Protein AF-A0A7K2N1F5-F1 (afdb_monomer)

pLDDT: mean 70.51, std 15.82, range [39.09, 96.94]

Sequence (114 aa):
MRAIRGLWRWRGNPLCRTSDLAEAWVALTALVLMLSVAPLIGALAGGAAQNALQRSVREQHESRHRVTATVVRPLERSPLSVDPEGASGEDLRSRVLAGWTGPDGSRHEAPVLV

Secondary structure (DSSP, 8-state):
--HHHHHHHTTS-SS--HHHHHHHHHHHHHHHHHHHHHHHHHHHHHHHHHHHHHHHHHHHHHH------EEEEEPP-------SSS-TTSTTPPEEEEEEE-TTS-EEEEEEE-

Radius of gyration: 31.77 Å; Cα contacts (8 Å, |Δi|>4): 69; chains: 1; bounding box: 57×32×81 Å

Nearest PDB structures (foldseek):
  1vhz-assembly1_B  TM=6.849E-01  e=1.026E+00  Escherichia coli
  5oki-assembly2_B  TM=3.997E-01  e=3.707E+00  Saccharomyces cerevisiae S288C
  1egg-assembly1_A  TM=2.899E-01  e=6.429E+00  Homo sapiens
  1egi-assembly1_A  TM=2.088E-01  e=7.724E+00  Homo sapiens

Solvent-accessible surface area (backbone atoms only — not comparable to full-atom values): 7121 Å² total; per-residue (Å²): 137,64,71,66,58,58,62,52,55,74,77,69,59,100,72,82,55,68,66,62,56,51,52,49,51,51,54,50,50,51,52,52,49,54,66,50,50,56,56,48,52,49,50,54,53,51,51,51,51,50,53,50,52,51,48,53,50,50,55,45,54,75,69,52,75,90,64,77,63,44,81,72,44,82,48,79,82,79,80,87,81,87,70,92,80,77,75,97,80,74,91,79,58,53,47,28,32,29,33,32,61,46,99,86,70,48,81,45,75,48,81,41,82,92

Structure (mmCIF, N/CA/C/O backbone):
data_AF-A0A7K2N1F5-F1
#
_entry.id   AF-A0A7K2N1F5-F1
#
loop_
_atom_site.group_PDB
_atom_site.id
_atom_site.type_symbol
_atom_site.label_atom_id
_atom_site.label_alt_id
_atom_site.label_comp_id
_atom_site.label_asym_id
_atom_site.label_entity_id
_atom_site.label_seq_id
_atom_site.pdbx_PDB_ins_code
_atom_site.Cartn_x
_atom_site.Cartn_y
_atom_site.Cartn_z
_atom_site.occupancy
_atom_site.B_iso_or_equiv
_atom_site.auth_seq_id
_atom_site.auth_comp_id
_atom_site.auth_asym_id
_atom_site.auth_atom_id
_atom_site.pdbx_PDB_model_num
ATOM 1 N N . MET A 1 1 ? 18.808 15.575 -12.644 1.00 45.44 1 MET A N 1
ATOM 2 C CA . MET A 1 1 ? 18.253 15.812 -14.001 1.00 45.44 1 MET A CA 1
ATOM 3 C C . MET A 1 1 ? 19.127 15.169 -15.093 1.00 45.44 1 MET A C 1
ATOM 5 O O . MET A 1 1 ? 19.684 15.860 -15.935 1.00 45.44 1 MET A O 1
ATOM 9 N N . ARG A 1 2 ? 19.297 13.836 -15.078 1.00 57.69 2 ARG A N 1
ATOM 10 C CA . ARG A 1 2 ? 20.122 13.098 -16.066 1.00 57.69 2 ARG A CA 1
ATOM 11 C C . ARG A 1 2 ? 19.294 12.311 -17.092 1.00 57.69 2 ARG A C 1
ATOM 13 O O . ARG A 1 2 ? 19.796 12.060 -18.180 1.00 57.69 2 ARG A O 1
ATOM 20 N N . ALA A 1 3 ? 18.025 12.017 -16.794 1.00 58.12 3 ALA A N 1
ATOM 21 C CA . ALA A 1 3 ? 17.117 11.310 -17.704 1.00 58.12 3 ALA A CA 1
ATOM 22 C C . ALA A 1 3 ? 16.921 12.048 -19.045 1.00 58.12 3 ALA A C 1
ATOM 24 O O . ALA A 1 3 ? 16.922 11.432 -20.106 1.00 58.12 3 ALA A O 1
ATOM 25 N N . ILE A 1 4 ? 16.871 13.384 -19.012 1.00 60.97 4 ILE A N 1
ATOM 26 C CA . ILE A 1 4 ? 16.661 14.230 -20.201 1.00 60.97 4 ILE A CA 1
ATOM 27 C C . ILE A 1 4 ? 17.845 14.135 -21.184 1.00 60.97 4 ILE A C 1
ATOM 29 O O . ILE A 1 4 ? 17.651 14.174 -22.396 1.00 60.97 4 ILE A O 1
ATOM 33 N N . ARG A 1 5 ? 19.077 13.936 -20.687 1.00 62.97 5 ARG A N 1
ATOM 34 C CA . ARG A 1 5 ? 20.270 13.772 -21.540 1.00 62.97 5 ARG A CA 1
ATOM 35 C C . ARG A 1 5 ? 20.269 12.453 -22.318 1.00 62.97 5 ARG A C 1
ATOM 37 O O . ARG A 1 5 ? 20.757 12.430 -23.444 1.00 62.97 5 ARG A O 1
ATOM 44 N N . GLY A 1 6 ? 19.711 11.381 -21.748 1.00 64.31 6 GLY A N 1
ATOM 45 C CA . GLY A 1 6 ? 19.557 10.096 -22.441 1.00 64.31 6 GLY A CA 1
ATOM 46 C C . GLY A 1 6 ? 18.583 10.192 -23.617 1.00 64.31 6 GLY A C 1
ATOM 47 O O . GLY A 1 6 ? 18.884 9.722 -24.710 1.00 64.31 6 GLY A O 1
ATOM 48 N N . LEU A 1 7 ? 17.476 10.914 -23.422 1.00 63.00 7 LEU A N 1
ATOM 49 C CA . LEU A 1 7 ? 16.469 11.156 -24.459 1.00 63.00 7 LEU A CA 1
ATOM 50 C C . LEU A 1 7 ? 16.988 12.048 -25.605 1.00 63.00 7 LEU A C 1
ATOM 52 O O . LEU A 1 7 ? 16.569 11.901 -26.747 1.00 63.00 7 LEU A O 1
ATOM 56 N N . TRP A 1 8 ? 17.924 12.960 -25.324 1.00 59.50 8 TRP A N 1
ATOM 57 C CA . TRP A 1 8 ? 18.527 13.834 -26.341 1.00 59.50 8 TRP A CA 1
ATOM 58 C C . TRP A 1 8 ? 19.604 13.127 -27.181 1.00 59.50 8 TRP A C 1
ATOM 60 O O . TRP A 1 8 ? 19.718 13.392 -28.377 1.00 59.50 8 TRP A O 1
ATOM 70 N N . ARG A 1 9 ? 20.338 12.162 -26.599 1.00 62.19 9 ARG A N 1
ATOM 71 C CA . ARG A 1 9 ? 21.228 11.261 -27.363 1.00 62.19 9 ARG A CA 1
ATOM 72 C C . ARG A 1 9 ? 20.455 10.404 -28.372 1.00 62.19 9 ARG A C 1
ATOM 74 O O . ARG A 1 9 ? 20.992 10.112 -29.433 1.00 62.19 9 ARG A O 1
ATOM 81 N N . TRP A 1 10 ? 19.193 10.078 -28.080 1.00 56.88 10 TRP A N 1
ATOM 82 C CA . TRP A 1 10 ? 18.294 9.310 -28.953 1.00 56.88 10 TRP A CA 1
ATOM 83 C C . TRP A 1 10 ? 18.021 9.986 -30.312 1.00 56.88 10 TRP A C 1
ATOM 85 O O . TRP A 1 10 ? 17.765 9.301 -31.294 1.00 56.88 10 TRP A O 1
ATOM 95 N N . ARG A 1 11 ? 18.106 11.325 -30.395 1.00 60.91 11 ARG A N 1
ATOM 96 C CA . A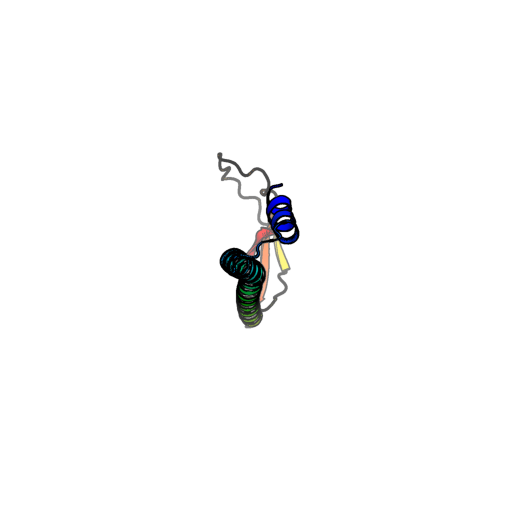RG A 1 11 ? 17.808 12.105 -31.616 1.00 60.91 11 ARG A CA 1
ATOM 97 C C . ARG A 1 11 ? 19.035 12.624 -32.374 1.00 60.91 11 ARG A C 1
ATOM 99 O O . ARG A 1 11 ? 18.867 13.177 -33.455 1.00 60.91 11 ARG A O 1
ATOM 106 N N . GLY A 1 12 ? 20.240 12.504 -31.813 1.00 60.44 12 GLY A N 1
ATOM 107 C CA . GLY A 1 12 ? 21.414 13.255 -32.276 1.00 60.44 12 GLY A CA 1
ATOM 108 C C . GLY A 1 12 ? 22.520 12.456 -32.966 1.00 60.44 12 GLY A C 1
ATOM 109 O O . GLY A 1 12 ? 23.562 13.043 -33.237 1.00 60.44 12 GLY A O 1
ATOM 110 N N . ASN A 1 13 ? 22.355 11.151 -33.213 1.00 53.78 13 ASN A N 1
ATOM 111 C CA . ASN A 1 13 ? 23.439 10.330 -33.761 1.00 53.78 13 ASN A CA 1
ATOM 112 C C . ASN A 1 13 ? 23.119 9.800 -35.179 1.00 53.78 13 ASN A C 1
ATOM 114 O O . ASN A 1 13 ? 22.303 8.889 -35.303 1.00 53.78 13 ASN A O 1
ATOM 118 N N . PRO A 1 14 ? 23.764 10.315 -36.246 1.00 54.06 14 PRO A N 1
ATOM 119 C CA . PRO A 1 14 ? 23.515 9.925 -37.642 1.00 54.06 14 PRO A CA 1
ATOM 120 C C . PRO A 1 14 ? 24.130 8.568 -38.057 1.00 54.06 14 PRO A C 1
ATOM 122 O O . PRO A 1 14 ? 24.125 8.220 -39.233 1.00 54.06 14 PRO A O 1
ATOM 125 N N . LEU A 1 15 ? 24.640 7.780 -37.104 1.00 55.56 15 LEU A N 1
ATOM 126 C CA . LEU A 1 15 ? 25.158 6.422 -37.297 1.00 55.56 15 LEU A CA 1
ATOM 127 C C . LEU A 1 15 ? 24.477 5.493 -36.280 1.00 55.56 15 LEU A C 1
ATOM 129 O O . LEU A 1 15 ? 25.042 5.184 -35.231 1.00 55.56 15 LEU A O 1
ATOM 133 N N . CYS A 1 16 ? 23.227 5.099 -36.539 1.00 55.97 16 CYS A N 1
ATOM 134 C CA . CYS A 1 16 ? 22.469 4.201 -35.664 1.00 55.97 16 CYS A CA 1
ATOM 135 C C . CYS A 1 16 ? 23.166 2.837 -35.528 1.00 55.97 16 CYS A C 1
ATOM 137 O O . CYS A 1 16 ? 22.997 1.942 -36.355 1.00 55.97 16 CYS A O 1
ATOM 139 N N . ARG A 1 17 ? 23.921 2.659 -34.442 1.00 67.19 17 ARG A N 1
ATOM 140 C CA . ARG A 1 17 ? 24.421 1.359 -34.001 1.00 67.19 17 ARG A CA 1
ATOM 141 C C . ARG A 1 17 ? 23.245 0.633 -33.344 1.00 67.19 17 ARG A C 1
ATOM 143 O O . ARG A 1 17 ? 22.700 1.111 -32.355 1.00 67.19 17 ARG A O 1
ATOM 150 N N . THR A 1 18 ? 22.835 -0.509 -33.892 1.00 67.12 18 THR A N 1
ATOM 151 C CA . THR A 1 18 ? 21.702 -1.339 -33.418 1.00 67.12 18 THR A C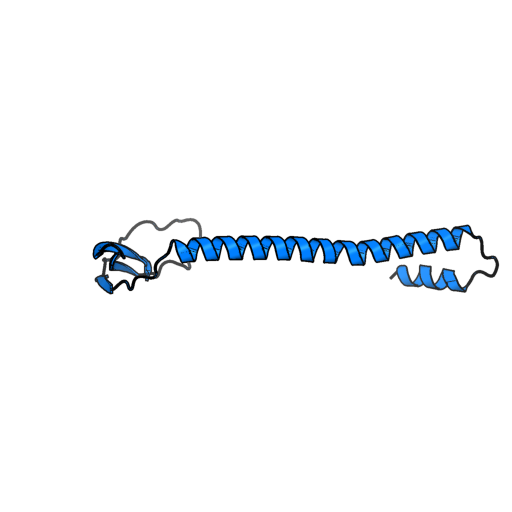A 1
ATOM 152 C C . THR A 1 18 ? 21.717 -1.618 -31.908 1.00 67.12 18 THR A C 1
ATOM 154 O O . THR A 1 18 ? 20.663 -1.772 -31.294 1.00 67.12 18 THR A O 1
ATOM 157 N N . SER A 1 19 ? 22.907 -1.615 -31.305 1.00 71.62 19 SER A N 1
ATOM 158 C CA . SER A 1 19 ? 23.124 -1.738 -29.861 1.00 71.62 19 SER A CA 1
ATOM 159 C C . SER A 1 19 ? 22.424 -0.655 -29.031 1.00 71.62 19 SER A C 1
ATOM 161 O O . SER A 1 19 ? 21.833 -0.981 -28.007 1.00 71.62 19 SER A O 1
ATOM 163 N N . ASP A 1 20 ? 22.447 0.612 -29.459 1.00 74.38 20 ASP A N 1
ATOM 164 C CA . ASP A 1 20 ? 21.844 1.712 -28.688 1.00 74.38 20 ASP A CA 1
ATOM 165 C C . ASP A 1 20 ? 20.306 1.603 -28.668 1.00 74.38 20 ASP A C 1
ATOM 167 O O . ASP A 1 20 ? 19.650 1.976 -27.695 1.00 74.38 20 ASP A O 1
ATOM 171 N N . LEU A 1 21 ? 19.715 1.050 -29.735 1.00 76.00 21 LEU A N 1
ATOM 172 C CA . LEU A 1 21 ? 18.277 0.795 -29.824 1.00 76.00 21 LEU A CA 1
ATOM 173 C C . LEU A 1 21 ? 17.862 -0.362 -28.907 1.00 76.00 21 LEU A C 1
ATOM 175 O O . LEU A 1 21 ? 16.842 -0.261 -28.229 1.00 76.00 21 LEU A O 1
ATOM 179 N N . ALA A 1 22 ? 18.666 -1.428 -28.842 1.00 80.25 22 ALA A N 1
ATOM 180 C CA . ALA A 1 22 ? 18.438 -2.534 -27.915 1.00 80.25 22 ALA A CA 1
ATOM 181 C C . ALA A 1 22 ? 18.512 -2.068 -26.451 1.00 80.25 22 ALA A C 1
ATOM 183 O O . ALA A 1 22 ? 17.614 -2.371 -25.669 1.00 80.25 22 ALA A O 1
ATOM 184 N N . GLU A 1 23 ? 19.522 -1.271 -26.090 1.00 79.56 23 GLU A N 1
ATOM 185 C CA . GLU A 1 23 ? 19.658 -0.717 -24.737 1.00 79.56 23 GLU A CA 1
ATOM 186 C C . GLU A 1 23 ? 18.470 0.190 -24.372 1.00 79.56 23 GLU A C 1
ATOM 188 O O . GLU A 1 23 ? 17.914 0.081 -23.277 1.00 79.56 23 GLU A O 1
ATOM 193 N N . ALA A 1 24 ? 18.009 1.023 -25.312 1.00 81.38 24 ALA A N 1
ATOM 194 C CA . ALA A 1 24 ? 16.836 1.871 -25.113 1.00 81.38 24 ALA A CA 1
ATOM 195 C C . ALA A 1 24 ? 15.546 1.059 -24.911 1.00 81.38 24 ALA A C 1
ATOM 197 O O . ALA A 1 24 ? 14.763 1.372 -24.014 1.00 81.38 24 ALA A O 1
ATOM 198 N N . TRP A 1 25 ? 15.328 0.001 -25.700 1.00 85.19 25 TRP A N 1
ATOM 199 C CA . TRP A 1 25 ? 14.175 -0.886 -25.527 1.00 85.19 25 TRP A CA 1
ATOM 200 C C . TRP A 1 25 ? 14.216 -1.639 -24.199 1.00 85.19 25 TRP A C 1
ATOM 202 O O . TRP A 1 25 ? 13.181 -1.765 -23.545 1.00 85.19 25 TRP A O 1
ATOM 212 N N . VAL A 1 26 ? 15.394 -2.087 -23.760 1.00 90.12 26 VAL A N 1
ATOM 213 C CA . VAL A 1 26 ? 15.568 -2.723 -22.446 1.00 90.12 26 VAL A CA 1
ATOM 214 C C . VAL A 1 26 ? 15.246 -1.734 -21.327 1.00 90.12 26 VAL A C 1
ATOM 216 O O . VAL A 1 26 ? 14.463 -2.061 -20.437 1.00 90.12 26 VAL A O 1
ATOM 219 N N . ALA A 1 27 ? 15.778 -0.510 -21.391 1.00 89.06 27 ALA A N 1
ATOM 220 C CA . ALA A 1 27 ? 15.507 0.526 -20.397 1.00 89.06 27 ALA A CA 1
ATOM 221 C C . ALA A 1 27 ? 14.018 0.911 -20.351 1.00 89.06 27 ALA A C 1
ATOM 223 O O . ALA A 1 27 ? 13.448 1.043 -19.267 1.00 89.06 27 ALA A O 1
ATOM 224 N N . LEU A 1 28 ? 13.369 1.044 -21.513 1.00 89.62 28 LEU A N 1
ATOM 225 C CA . LEU A 1 28 ? 11.937 1.323 -21.608 1.00 89.62 28 LEU A CA 1
ATOM 226 C C . LEU A 1 28 ? 11.104 0.175 -21.029 1.00 89.62 28 LEU A C 1
ATOM 228 O O . LEU A 1 28 ? 10.190 0.418 -20.245 1.00 89.62 28 LEU A O 1
ATOM 232 N N . THR A 1 29 ? 11.446 -1.071 -21.361 1.00 93.25 29 THR A N 1
ATOM 233 C CA . THR A 1 29 ? 10.754 -2.260 -20.843 1.00 93.25 29 THR A CA 1
ATOM 234 C C . THR A 1 29 ? 10.904 -2.362 -19.328 1.00 93.25 29 THR A C 1
ATOM 236 O O . THR A 1 29 ? 9.918 -2.587 -18.633 1.00 93.25 29 THR A O 1
ATOM 239 N N . ALA A 1 30 ? 12.108 -2.128 -18.798 1.00 94.25 30 ALA A N 1
ATOM 240 C CA . ALA A 1 30 ? 12.354 -2.111 -17.360 1.00 94.25 30 ALA A CA 1
ATOM 241 C C . ALA A 1 30 ? 11.539 -1.016 -16.654 1.00 94.25 30 ALA A C 1
ATOM 243 O O . ALA A 1 30 ? 10.939 -1.277 -15.612 1.00 94.25 30 ALA A O 1
ATOM 244 N N . LEU A 1 31 ? 11.464 0.187 -17.236 1.00 94.75 31 LEU A N 1
ATOM 245 C CA . LEU A 1 31 ? 10.661 1.282 -16.693 1.00 94.75 31 LEU A CA 1
ATOM 246 C C . LEU A 1 31 ? 9.170 0.929 -16.667 1.00 94.75 31 LEU A C 1
ATOM 248 O O . LEU A 1 31 ? 8.520 1.107 -15.639 1.00 94.75 31 LEU A O 1
ATOM 252 N N . VAL A 1 32 ? 8.635 0.407 -17.773 1.00 96.00 32 VAL A N 1
ATOM 253 C CA . VAL A 1 32 ? 7.232 -0.024 -17.856 1.00 96.00 32 VAL A CA 1
ATOM 254 C C . VAL A 1 32 ? 6.951 -1.117 -16.829 1.00 96.00 32 VAL A C 1
ATOM 256 O O . VAL A 1 32 ? 5.965 -1.020 -16.104 1.00 96.00 32 VAL A O 1
ATOM 259 N N . LEU A 1 33 ? 7.846 -2.101 -16.705 1.00 96.69 33 LEU A N 1
ATOM 260 C CA . LEU A 1 33 ? 7.715 -3.182 -15.735 1.00 96.69 33 LEU A CA 1
ATOM 261 C C . LEU A 1 33 ? 7.690 -2.644 -14.298 1.00 96.69 33 LEU A C 1
ATOM 263 O O . LEU A 1 33 ? 6.833 -3.041 -13.516 1.00 96.69 33 LEU A O 1
ATOM 267 N N . MET A 1 34 ? 8.579 -1.713 -13.943 1.00 95.75 34 MET A N 1
ATOM 268 C CA . MET A 1 34 ? 8.567 -1.088 -12.614 1.00 95.75 34 MET A CA 1
ATOM 269 C C . MET A 1 34 ? 7.253 -0.349 -12.351 1.00 95.75 34 MET A C 1
ATOM 271 O O . MET A 1 34 ? 6.658 -0.509 -11.284 1.00 95.75 34 MET A O 1
ATOM 275 N N . LEU A 1 35 ? 6.781 0.423 -13.334 1.00 96.50 35 LEU A N 1
ATOM 276 C CA . LEU A 1 35 ? 5.540 1.184 -13.228 1.00 96.50 35 LEU A CA 1
ATOM 277 C C . LEU A 1 35 ? 4.291 0.302 -13.188 1.00 96.50 35 LEU A C 1
ATOM 279 O O . LEU A 1 35 ? 3.289 0.752 -12.649 1.00 96.50 35 LEU A O 1
ATOM 283 N N . SER A 1 36 ? 4.322 -0.925 -13.715 1.00 96.94 36 SER A N 1
ATOM 284 C CA . SER A 1 36 ? 3.185 -1.852 -13.659 1.00 96.94 36 SER A CA 1
ATOM 285 C C . SER A 1 36 ? 3.230 -2.786 -12.450 1.00 96.94 36 SER A C 1
ATOM 287 O O . SER A 1 36 ? 2.200 -3.055 -11.836 1.00 96.94 36 SER A O 1
ATOM 289 N N . VAL A 1 37 ? 4.412 -3.284 -12.080 1.00 95.88 37 VAL A N 1
ATOM 290 C CA . VAL A 1 37 ? 4.573 -4.266 -10.998 1.00 95.88 37 VAL A CA 1
ATOM 291 C C . VAL A 1 37 ? 4.297 -3.632 -9.639 1.00 95.88 37 VAL A C 1
ATOM 293 O O . VAL A 1 37 ? 3.580 -4.221 -8.834 1.00 95.88 37 VAL A O 1
ATOM 296 N N . ALA A 1 38 ? 4.802 -2.421 -9.389 1.00 92.94 38 ALA A N 1
ATOM 297 C CA . ALA A 1 38 ? 4.572 -1.730 -8.122 1.00 92.94 38 ALA A CA 1
ATOM 298 C C . ALA A 1 38 ? 3.072 -1.520 -7.803 1.00 92.94 38 ALA A C 1
ATOM 300 O O . ALA A 1 38 ? 2.637 -1.957 -6.733 1.00 92.94 38 ALA A O 1
ATOM 301 N N . PRO A 1 39 ? 2.242 -0.929 -8.690 1.00 93.38 39 PRO A N 1
ATOM 302 C CA . PRO A 1 39 ? 0.814 -0.783 -8.418 1.00 93.38 39 PRO A CA 1
ATOM 303 C C . PRO A 1 39 ? 0.071 -2.119 -8.404 1.00 93.38 39 PRO A C 1
ATOM 305 O O . PRO A 1 39 ? -0.874 -2.254 -7.633 1.00 93.38 39 PRO A O 1
ATOM 308 N N . LEU A 1 40 ? 0.494 -3.121 -9.186 1.00 96.00 40 LEU A N 1
ATOM 309 C C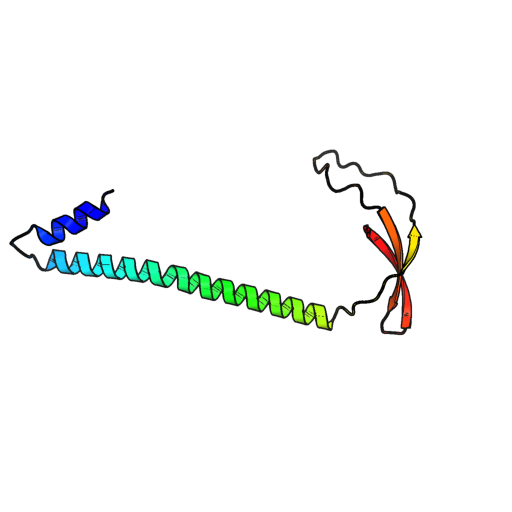A . LEU A 1 40 ? -0.119 -4.451 -9.147 1.00 96.00 40 LEU A CA 1
ATOM 310 C C . LEU A 1 40 ? 0.068 -5.113 -7.777 1.00 96.00 40 LEU A C 1
ATOM 312 O O . LEU A 1 40 ? -0.902 -5.575 -7.181 1.00 96.00 40 LEU A O 1
ATOM 316 N N . ILE A 1 41 ? 1.297 -5.116 -7.251 1.00 94.94 41 ILE A N 1
ATOM 317 C CA . ILE A 1 41 ? 1.588 -5.642 -5.912 1.00 94.94 41 ILE A CA 1
ATOM 318 C C . ILE A 1 41 ? 0.796 -4.859 -4.861 1.00 94.94 41 ILE A C 1
ATOM 320 O O . ILE A 1 41 ? 0.176 -5.468 -3.992 1.00 94.94 41 ILE A O 1
ATOM 324 N N . GLY A 1 42 ? 0.764 -3.527 -4.966 1.00 92.12 42 GLY A N 1
ATOM 325 C CA . GLY A 1 42 ? -0.014 -2.676 -4.065 1.00 92.12 42 GLY A CA 1
ATOM 326 C C . GLY A 1 42 ? -1.510 -3.004 -4.076 1.00 92.12 42 GLY A C 1
ATOM 327 O O . GLY A 1 42 ? -2.110 -3.154 -3.014 1.00 92.12 42 GLY A O 1
ATOM 328 N N . ALA A 1 43 ? -2.106 -3.178 -5.257 1.00 94.25 43 ALA A N 1
ATOM 329 C CA . ALA A 1 43 ? -3.517 -3.527 -5.407 1.00 94.25 43 ALA A CA 1
ATOM 330 C C . ALA A 1 43 ? -3.834 -4.920 -4.839 1.00 94.25 43 ALA A C 1
ATOM 332 O O . ALA A 1 43 ? -4.830 -5.083 -4.134 1.00 94.25 43 ALA A O 1
ATOM 333 N N . LEU A 1 44 ? -2.977 -5.913 -5.096 1.00 94.75 44 LEU A N 1
ATOM 334 C CA . LEU A 1 44 ? -3.141 -7.268 -4.564 1.00 94.75 44 LEU A CA 1
ATOM 335 C C . LEU A 1 44 ? -3.004 -7.298 -3.038 1.00 94.75 44 LEU A C 1
ATOM 337 O O . LEU A 1 44 ? -3.853 -7.873 -2.358 1.00 94.75 44 LEU A O 1
ATOM 341 N N . ALA A 1 45 ? -1.973 -6.650 -2.491 1.00 92.50 45 ALA A N 1
ATOM 342 C CA . ALA A 1 45 ? -1.748 -6.582 -1.051 1.00 92.50 45 ALA A CA 1
ATOM 343 C C . ALA A 1 45 ? -2.868 -5.803 -0.341 1.00 92.50 45 ALA A C 1
ATOM 345 O O . ALA A 1 45 ? -3.402 -6.270 0.665 1.00 92.50 45 ALA A O 1
ATOM 346 N N . GLY A 1 46 ? -3.272 -4.656 -0.896 1.00 87.62 46 GLY A N 1
ATOM 347 C CA . GLY A 1 46 ? -4.379 -3.852 -0.381 1.00 87.62 46 GLY A CA 1
ATOM 348 C C . GLY A 1 46 ? -5.709 -4.606 -0.411 1.00 87.62 46 GLY A C 1
ATOM 349 O O . GLY A 1 46 ? -6.425 -4.633 0.589 1.00 87.62 46 GLY A O 1
ATOM 350 N N . GLY A 1 47 ? -6.011 -5.293 -1.516 1.00 90.31 47 GLY A N 1
ATOM 351 C CA . GLY A 1 47 ? -7.199 -6.139 -1.633 1.00 90.31 47 GLY A CA 1
ATOM 352 C C . GLY A 1 47 ? -7.192 -7.307 -0.642 1.00 90.31 47 GLY A C 1
ATOM 353 O O . GLY A 1 47 ? -8.201 -7.573 0.009 1.00 90.31 47 GLY A O 1
ATOM 354 N N . ALA A 1 48 ? -6.049 -7.974 -0.461 1.00 88.50 48 ALA A N 1
ATOM 355 C CA . ALA A 1 48 ? -5.907 -9.057 0.511 1.00 88.50 48 ALA A CA 1
ATOM 356 C C . ALA A 1 48 ? -6.112 -8.572 1.956 1.00 88.50 48 ALA A C 1
ATOM 358 O O . ALA A 1 48 ? -6.843 -9.213 2.715 1.00 88.50 48 ALA A O 1
ATOM 359 N N . ALA A 1 49 ? -5.525 -7.427 2.320 1.00 86.81 49 ALA A N 1
ATOM 360 C CA . ALA A 1 49 ? -5.701 -6.812 3.634 1.00 86.81 49 ALA A CA 1
ATOM 361 C C . ALA A 1 49 ? -7.165 -6.425 3.884 1.00 86.81 49 ALA A C 1
ATOM 363 O O . ALA A 1 49 ? -7.725 -6.769 4.925 1.00 86.81 49 ALA A O 1
ATOM 364 N N . GLN A 1 50 ? -7.815 -5.795 2.902 1.00 78.88 50 GLN A N 1
ATOM 365 C CA . GLN A 1 50 ? -9.228 -5.433 2.987 1.00 78.88 50 GLN A CA 1
ATOM 366 C C . GLN A 1 50 ? -10.119 -6.667 3.171 1.00 78.88 50 GLN A C 1
ATOM 368 O O . GLN A 1 50 ? -10.989 -6.679 4.038 1.00 78.88 50 GLN A O 1
ATOM 373 N N . ASN A 1 51 ? -9.874 -7.735 2.411 1.00 82.75 51 ASN A N 1
ATOM 374 C CA . ASN A 1 51 ? -10.633 -8.981 2.525 1.00 82.75 51 ASN A CA 1
ATOM 375 C C . ASN A 1 51 ? -10.405 -9.687 3.868 1.00 82.75 51 ASN A C 1
ATOM 377 O O . ASN A 1 51 ? -11.307 -10.346 4.383 1.00 82.75 51 ASN A O 1
ATOM 381 N N . ALA A 1 52 ? -9.201 -9.602 4.438 1.00 82.69 52 ALA A N 1
ATOM 382 C CA . ALA A 1 52 ? -8.917 -10.134 5.768 1.00 82.69 52 ALA A CA 1
ATOM 383 C C . ALA A 1 52 ? -9.654 -9.339 6.859 1.00 82.69 52 ALA A C 1
ATOM 385 O O . ALA A 1 52 ? -10.300 -9.938 7.716 1.00 82.69 52 ALA A O 1
ATOM 386 N N . LEU A 1 53 ? -9.629 -8.004 6.777 1.00 79.81 53 LEU A N 1
ATOM 387 C CA . LEU A 1 53 ? -10.350 -7.114 7.691 1.00 79.81 53 LEU A CA 1
ATOM 388 C C . LEU A 1 53 ? -11.868 -7.298 7.594 1.00 79.81 53 LEU A C 1
ATOM 390 O O . LEU A 1 53 ? -12.552 -7.363 8.606 1.00 79.81 53 LEU A O 1
ATOM 394 N N . GLN A 1 54 ? -12.419 -7.423 6.388 1.00 85.00 54 GLN A N 1
ATOM 395 C CA . GLN A 1 54 ? -13.855 -7.646 6.223 1.00 85.00 54 GLN A CA 1
ATOM 396 C C . GLN A 1 54 ? -14.299 -9.011 6.749 1.00 85.00 54 GLN A C 1
ATOM 398 O O . GLN A 1 54 ? -15.382 -9.108 7.324 1.00 85.00 54 GLN A O 1
ATOM 403 N N . ARG A 1 55 ? -13.472 -10.053 6.588 1.00 76.31 55 ARG A N 1
ATOM 404 C CA . ARG A 1 55 ? -13.743 -11.371 7.179 1.00 76.31 55 ARG A CA 1
ATOM 405 C C . ARG A 1 55 ? -13.744 -11.313 8.700 1.00 76.31 55 ARG A C 1
ATOM 407 O O . ARG A 1 55 ? -14.719 -11.748 9.300 1.00 76.31 55 ARG A O 1
ATOM 414 N N . SER A 1 56 ? -12.736 -10.691 9.312 1.00 72.62 56 SER A N 1
ATOM 415 C CA . SER A 1 56 ? -12.694 -10.562 10.772 1.00 72.62 56 SER A CA 1
ATOM 416 C C . SER A 1 56 ? -13.846 -9.714 11.306 1.00 72.62 56 SER A C 1
ATOM 418 O O . SER A 1 56 ? -14.436 -10.060 12.322 1.00 72.62 56 SER A O 1
ATOM 420 N N . VAL A 1 57 ? -14.236 -8.646 10.603 1.00 77.81 57 VAL A N 1
ATOM 421 C CA . VAL A 1 57 ? -15.424 -7.851 10.949 1.00 77.81 57 VAL A CA 1
ATOM 422 C C . VAL A 1 57 ? -16.695 -8.688 10.830 1.00 77.81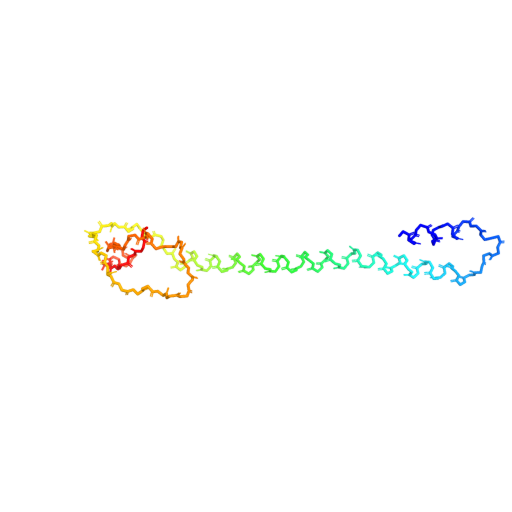 57 VAL A C 1
ATOM 424 O O . VAL A 1 57 ? -17.541 -8.612 11.715 1.00 77.81 57 VAL A O 1
ATOM 427 N N . ARG A 1 58 ? -16.845 -9.507 9.781 1.00 74.38 58 ARG A N 1
ATOM 428 C CA . ARG A 1 58 ? -18.012 -10.388 9.618 1.00 74.38 58 ARG A CA 1
ATOM 429 C C . ARG A 1 58 ? -18.104 -11.409 10.754 1.00 74.38 58 ARG A C 1
ATOM 431 O O . ARG A 1 58 ? -19.152 -11.496 11.383 1.00 74.38 58 ARG A O 1
ATOM 438 N N . GLU A 1 59 ? -17.006 -12.090 11.068 1.00 70.50 59 GLU A N 1
ATOM 439 C CA . GLU A 1 59 ? -16.909 -13.045 12.184 1.00 70.50 59 GLU A CA 1
ATOM 440 C C . GLU A 1 59 ? -17.169 -12.365 13.539 1.00 70.50 59 GLU A C 1
ATOM 442 O O . GLU A 1 59 ? -17.857 -12.897 14.414 1.00 70.50 59 GLU A O 1
ATOM 447 N N . GLN A 1 60 ? -16.667 -11.141 13.718 1.00 72.12 60 GLN A N 1
ATOM 448 C CA . GLN A 1 60 ? -16.943 -10.343 14.909 1.00 72.12 60 GLN A CA 1
ATOM 449 C C . GLN A 1 60 ? -18.402 -9.905 14.984 1.00 72.12 60 GLN A C 1
ATOM 451 O O . GLN A 1 60 ? -18.936 -9.853 16.081 1.00 72.12 60 GLN A O 1
ATOM 456 N N . HIS A 1 61 ? -19.057 -9.592 13.869 1.00 70.62 61 HIS A N 1
ATOM 457 C CA . HIS A 1 61 ? -20.476 -9.238 13.857 1.00 70.62 61 HIS A CA 1
ATOM 458 C C . HIS A 1 61 ? -21.377 -10.437 14.148 1.00 70.62 61 HIS A C 1
ATOM 460 O O . HIS A 1 61 ? -22.396 -10.270 14.810 1.00 70.62 61 HIS A O 1
ATOM 466 N N . GLU A 1 62 ? -21.010 -11.627 13.677 1.00 66.12 62 GLU A N 1
ATOM 467 C CA . GLU A 1 62 ? -21.756 -12.856 13.967 1.00 66.12 62 GLU A CA 1
ATOM 468 C C . GLU A 1 62 ? -21.591 -13.300 15.427 1.00 66.12 62 GLU A C 1
ATOM 470 O O . GLU A 1 62 ? -22.531 -13.807 16.033 1.00 66.12 62 GLU A O 1
ATOM 475 N N . SER A 1 63 ? -20.422 -13.059 16.027 1.00 61.09 63 SER A N 1
ATOM 476 C CA . SER A 1 63 ? -20.175 -13.384 17.438 1.00 61.09 63 SER A CA 1
ATOM 477 C C . SER A 1 63 ? -20.623 -12.286 18.411 1.00 61.09 63 SER A C 1
ATOM 479 O O . SER A 1 63 ? -21.124 -12.586 19.498 1.00 61.09 63 SER A O 1
ATOM 481 N N . ARG A 1 64 ? -20.488 -11.003 18.052 1.00 62.00 64 ARG A N 1
ATOM 482 C CA . ARG A 1 64 ? -20.844 -9.872 18.920 1.00 62.00 64 ARG A CA 1
ATOM 483 C C . ARG A 1 64 ? -22.270 -9.419 18.677 1.00 62.00 64 ARG A C 1
ATOM 485 O O . ARG A 1 64 ? -22.573 -8.627 17.789 1.00 62.00 64 ARG A O 1
ATOM 492 N N . HIS A 1 65 ? -23.128 -9.836 19.588 1.00 60.75 65 HIS A N 1
ATOM 493 C CA . HIS A 1 65 ? -24.472 -9.306 19.702 1.00 60.75 65 HIS A CA 1
ATOM 494 C C . HIS A 1 65 ? -24.405 -7.973 20.451 1.00 60.75 65 HIS A C 1
ATOM 496 O O . HIS A 1 65 ? -23.921 -7.905 21.581 1.00 60.75 65 HIS A O 1
ATOM 502 N N . ARG A 1 66 ? -24.840 -6.884 19.807 1.00 60.66 66 ARG A N 1
ATOM 503 C CA . ARG A 1 66 ? -24.883 -5.554 20.427 1.00 60.66 66 ARG A CA 1
ATOM 504 C C . ARG A 1 66 ? -25.968 -5.551 21.499 1.00 60.66 66 ARG A C 1
ATOM 506 O O . ARG A 1 66 ? -27.150 -5.507 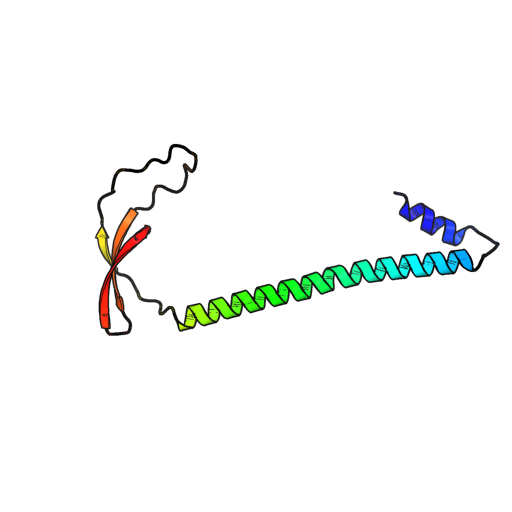21.176 1.00 60.66 66 ARG A O 1
ATOM 513 N N . VAL A 1 67 ? -25.559 -5.577 22.762 1.00 64.88 67 VAL A N 1
ATOM 514 C CA . VAL A 1 67 ? -26.470 -5.473 23.901 1.00 64.88 67 VAL A CA 1
ATOM 515 C C . VAL A 1 67 ? -26.427 -4.051 24.453 1.00 64.88 67 VAL A C 1
ATOM 517 O O . VAL A 1 67 ? -25.350 -3.474 24.601 1.00 64.88 67 VAL A O 1
ATOM 520 N N . THR A 1 68 ? -27.586 -3.468 24.756 1.00 66.44 68 THR A N 1
ATOM 521 C CA . THR A 1 68 ? -27.644 -2.180 25.456 1.00 66.44 68 THR A CA 1
ATOM 522 C C . THR A 1 68 ? -27.233 -2.389 26.910 1.00 66.44 68 THR A C 1
ATOM 524 O O . THR A 1 68 ? -27.928 -3.073 27.660 1.00 66.44 68 THR A O 1
ATOM 527 N N . ALA A 1 69 ? -26.106 -1.798 27.305 1.00 65.31 69 ALA A N 1
ATOM 528 C CA . ALA A 1 69 ? -25.661 -1.777 28.690 1.00 65.31 69 ALA A CA 1
ATOM 529 C C . ALA A 1 69 ? -26.229 -0.542 29.402 1.00 65.31 69 ALA A C 1
ATOM 531 O O . ALA A 1 69 ? -26.055 0.589 28.951 1.00 65.31 69 ALA A O 1
ATOM 532 N N . THR A 1 70 ? -26.922 -0.764 30.513 1.00 71.25 70 THR A N 1
ATOM 533 C CA . THR A 1 70 ? -27.429 0.290 31.395 1.00 71.25 70 THR A CA 1
ATOM 534 C C . THR A 1 70 ? -26.457 0.511 32.543 1.00 71.25 70 THR A C 1
ATOM 536 O O . THR A 1 70 ? -25.993 -0.444 33.163 1.00 71.25 70 THR A O 1
ATOM 539 N N . VAL A 1 71 ? -26.148 1.768 32.849 1.00 66.56 71 VAL A N 1
ATOM 540 C CA . VAL A 1 71 ? -25.337 2.125 34.017 1.00 66.56 71 VAL A CA 1
ATOM 541 C C . VAL A 1 71 ? -26.128 1.806 35.285 1.00 66.56 71 VAL A C 1
ATOM 543 O O . VAL A 1 71 ? -27.172 2.405 35.526 1.00 66.56 71 VAL A O 1
ATOM 546 N N . VAL A 1 72 ? -25.635 0.859 36.085 1.00 71.81 72 VAL A N 1
ATOM 547 C CA . VAL A 1 72 ? -26.291 0.438 37.335 1.00 71.81 72 VAL A CA 1
ATOM 548 C C . VAL A 1 72 ? -25.747 1.232 38.517 1.00 71.81 72 VAL A C 1
ATOM 550 O O . VAL A 1 72 ? -26.509 1.657 39.384 1.00 71.81 72 VAL A O 1
ATOM 553 N N . ARG A 1 73 ? -24.426 1.451 38.568 1.00 60.06 73 ARG A N 1
ATOM 554 C CA . ARG A 1 73 ? -23.785 2.217 39.642 1.00 60.06 73 ARG A CA 1
ATOM 555 C C . ARG A 1 73 ? -22.463 2.835 39.172 1.00 60.06 73 ARG A C 1
ATOM 557 O O . ARG A 1 73 ? -21.673 2.131 38.545 1.00 60.06 73 ARG A O 1
ATOM 564 N N . PRO A 1 74 ? -22.164 4.100 39.507 1.00 56.91 74 PRO A N 1
ATOM 565 C CA . PRO A 1 74 ? -20.808 4.629 39.363 1.00 56.91 74 PRO A CA 1
ATOM 566 C C . PRO A 1 74 ? -19.851 3.885 40.313 1.00 56.91 74 PRO A C 1
ATOM 568 O O . PRO A 1 74 ? -20.162 3.728 41.495 1.00 56.91 74 PRO A O 1
ATOM 571 N N . LEU A 1 75 ? -18.706 3.401 39.817 1.00 56.72 75 LEU A N 1
ATOM 572 C CA . LEU A 1 75 ? -17.641 2.908 40.694 1.00 56.72 75 LEU A CA 1
ATOM 573 C C . LEU A 1 75 ? -16.755 4.097 41.078 1.00 56.72 75 LEU A C 1
ATOM 575 O O . LEU A 1 75 ? -16.284 4.833 40.214 1.00 56.72 75 LEU A O 1
ATOM 579 N N . GLU A 1 76 ? -16.537 4.285 42.378 1.00 51.06 76 GLU A N 1
ATOM 580 C CA . GLU A 1 76 ? -15.598 5.285 42.888 1.00 51.06 76 GLU A CA 1
ATOM 581 C C . GLU A 1 76 ? -14.184 5.022 42.346 1.00 51.06 76 GLU A C 1
ATOM 583 O O . GLU A 1 76 ? -13.732 3.881 42.205 1.00 51.06 76 GLU A O 1
ATOM 588 N N . ARG A 1 77 ? -13.500 6.121 42.019 1.00 49.75 77 ARG A N 1
ATOM 589 C CA . ARG A 1 77 ? -12.144 6.185 41.473 1.00 49.75 77 ARG A CA 1
ATOM 590 C C . ARG A 1 77 ? -11.184 5.365 42.340 1.00 49.75 77 ARG A C 1
ATOM 592 O O . ARG A 1 77 ? -10.875 5.776 43.452 1.00 49.75 77 ARG A O 1
ATOM 599 N N . SER A 1 78 ? -10.662 4.248 41.826 1.00 45.78 78 SER A N 1
ATOM 600 C CA . SER A 1 78 ? -9.510 3.598 42.462 1.00 45.78 78 SER A CA 1
ATOM 601 C C . SER A 1 78 ? -8.315 4.544 42.330 1.00 45.78 78 SER A C 1
ATOM 603 O O . SER A 1 78 ? -7.925 4.839 41.196 1.00 45.78 78 SER A O 1
ATOM 605 N N . PRO A 1 79 ? -7.721 5.040 43.427 1.00 49.03 79 PRO A N 1
ATOM 606 C CA . PRO A 1 79 ? -6.394 5.610 43.332 1.00 49.03 79 PRO A CA 1
ATOM 607 C C . PRO A 1 79 ? -5.423 4.452 43.051 1.00 49.03 79 PRO A C 1
ATOM 609 O O . PRO A 1 79 ? -5.706 3.309 43.408 1.00 49.03 79 PRO A O 1
ATOM 612 N N . LEU A 1 80 ? -4.260 4.768 42.485 1.00 45.16 80 LEU A N 1
ATOM 613 C CA . LEU A 1 80 ? -3.077 3.901 42.358 1.00 45.16 80 LEU A CA 1
ATOM 614 C C . LEU A 1 80 ? -2.971 3.072 41.064 1.00 45.16 80 LEU A C 1
ATOM 616 O O . LEU A 1 80 ? -3.310 1.895 41.020 1.00 45.16 80 LEU A O 1
ATOM 620 N N . SER A 1 81 ? -2.369 3.680 40.040 1.00 41.19 81 SER A N 1
ATOM 621 C CA . SER A 1 81 ? -0.958 3.424 39.699 1.00 41.19 81 SER A CA 1
ATOM 622 C C . SER A 1 81 ? -0.501 4.489 38.696 1.00 41.19 81 SER A C 1
ATOM 624 O O . SER A 1 81 ? -0.707 4.346 37.496 1.00 41.19 81 SER A O 1
ATOM 626 N N . VAL A 1 82 ? 0.065 5.592 39.199 1.00 44.34 82 VAL A N 1
ATOM 627 C CA . VAL A 1 82 ? 0.789 6.551 38.354 1.00 44.34 82 VAL A CA 1
ATOM 628 C C . VAL A 1 82 ? 2.044 5.829 37.876 1.00 44.34 82 VAL A C 1
ATOM 630 O O . VAL A 1 82 ? 2.941 5.576 38.677 1.00 44.34 82 VAL A O 1
ATOM 633 N N . ASP A 1 83 ? 2.064 5.442 36.606 1.00 44.81 83 ASP A N 1
ATOM 634 C CA . ASP A 1 83 ? 3.273 4.980 35.934 1.00 44.81 83 ASP A CA 1
ATOM 635 C C . ASP A 1 83 ? 4.202 6.196 35.740 1.00 44.81 83 ASP A C 1
ATOM 637 O O . ASP A 1 83 ? 3.785 7.179 35.116 1.00 44.81 83 ASP A O 1
ATOM 641 N N . PRO A 1 84 ? 5.414 6.217 36.326 1.00 46.84 84 PRO A N 1
ATOM 642 C CA . PRO A 1 84 ? 6.303 7.372 36.235 1.00 46.84 84 PRO A CA 1
ATOM 643 C C . PRO A 1 84 ? 6.912 7.564 34.836 1.00 46.84 84 PRO A C 1
ATOM 645 O O . PRO A 1 84 ? 7.537 8.598 34.601 1.00 46.84 84 PRO A O 1
ATOM 648 N N . GLU A 1 85 ? 6.708 6.635 33.895 1.00 47.12 85 GLU A N 1
ATOM 649 C CA . GLU A 1 85 ? 7.247 6.722 32.534 1.00 47.12 85 GLU A CA 1
ATOM 650 C C . GLU A 1 85 ? 6.159 6.902 31.458 1.00 47.12 85 GLU A C 1
ATOM 652 O O . GLU A 1 85 ? 5.920 6.055 30.609 1.00 47.12 85 GLU A O 1
ATOM 657 N N . GLY A 1 86 ? 5.541 8.086 31.438 1.00 46.66 86 GLY A N 1
ATOM 658 C CA . GLY A 1 86 ? 5.151 8.726 30.175 1.00 46.66 86 GLY A CA 1
ATOM 659 C C . GLY A 1 86 ? 3.925 8.186 29.426 1.00 46.66 86 GLY A C 1
ATOM 660 O O . GLY A 1 86 ? 4.057 7.619 28.348 1.00 46.66 86 GLY A O 1
ATOM 661 N N . ALA A 1 87 ? 2.723 8.545 29.890 1.00 39.09 87 ALA A N 1
ATOM 662 C CA . ALA A 1 87 ? 1.530 8.694 29.040 1.00 39.09 87 ALA A CA 1
ATOM 663 C C . ALA A 1 87 ? 0.485 9.615 29.705 1.00 39.09 87 ALA A C 1
ATOM 665 O O . ALA A 1 87 ? -0.631 9.215 30.036 1.00 39.09 87 ALA A O 1
ATOM 666 N N . SER A 1 88 ? 0.838 10.879 29.942 1.00 46.59 88 SER A N 1
ATOM 667 C CA . SER A 1 88 ? -0.082 11.891 30.472 1.00 46.59 88 SER A CA 1
ATOM 668 C C . SER A 1 88 ? -1.086 12.348 29.400 1.00 46.59 88 SER A C 1
ATOM 670 O O . SER A 1 88 ? -0.929 13.401 28.786 1.00 46.59 88 SER A O 1
ATOM 672 N N . GLY A 1 89 ? -2.134 11.549 29.168 1.00 45.06 89 GLY A N 1
ATOM 673 C CA . GLY A 1 89 ? -3.228 11.935 28.268 1.00 45.06 89 GLY A CA 1
ATOM 674 C C . GLY A 1 89 ? -4.514 11.098 28.293 1.00 45.06 89 GLY A C 1
ATOM 675 O O . GLY A 1 89 ? -5.533 11.590 27.819 1.00 45.06 89 GLY A O 1
ATOM 676 N N . GLU A 1 90 ? -4.528 9.881 28.851 1.00 49.47 90 GLU A N 1
ATOM 677 C CA . GLU A 1 90 ? -5.716 8.995 28.794 1.00 49.47 90 GLU A CA 1
ATOM 678 C C . GLU A 1 90 ? -6.513 8.863 30.106 1.00 49.47 90 GLU A C 1
ATOM 680 O O . GLU A 1 90 ? -7.554 8.203 30.141 1.00 49.47 90 GLU A O 1
ATOM 685 N N . ASP A 1 91 ? -6.088 9.534 31.176 1.00 47.59 91 ASP A N 1
ATOM 686 C CA . ASP A 1 91 ? -6.467 9.181 32.553 1.00 47.59 91 ASP A CA 1
ATOM 687 C C . ASP A 1 91 ? -7.673 9.961 33.126 1.00 47.59 91 ASP A C 1
ATOM 689 O O . ASP A 1 91 ? -7.700 10.390 34.280 1.00 47.59 91 ASP A O 1
ATOM 693 N N . LEU A 1 92 ? -8.711 10.153 32.304 1.00 50.72 92 LEU A N 1
ATOM 694 C CA . LEU A 1 92 ? -9.975 10.805 32.698 1.00 50.72 92 LEU A CA 1
ATOM 695 C C . LEU A 1 92 ? -11.228 9.952 32.437 1.00 50.72 92 LEU A C 1
ATOM 697 O O . LEU A 1 92 ? -12.343 10.458 32.549 1.00 50.72 92 LEU A O 1
ATOM 701 N N . ARG A 1 93 ? -11.084 8.661 32.112 1.00 55.19 93 ARG A N 1
ATOM 702 C CA . ARG A 1 93 ? -12.243 7.775 31.900 1.00 55.19 93 ARG A CA 1
ATOM 703 C C . ARG A 1 93 ? -12.801 7.298 33.238 1.00 55.19 93 ARG A C 1
ATOM 705 O O . ARG A 1 93 ? -12.110 6.657 34.031 1.00 55.19 93 ARG A O 1
ATOM 712 N N . SER A 1 94 ? -14.061 7.630 33.503 1.00 59.41 94 SER A N 1
ATOM 713 C CA . SER A 1 94 ? -14.768 7.196 34.709 1.00 59.41 94 SER A CA 1
ATOM 714 C C . SER A 1 94 ? -15.125 5.714 34.571 1.00 59.41 94 SER A C 1
ATOM 716 O O . SER A 1 94 ? -15.712 5.307 33.568 1.00 59.41 94 SER A O 1
ATOM 718 N N . ARG A 1 95 ? -14.760 4.880 35.555 1.00 61.84 95 ARG A N 1
ATOM 719 C CA . ARG A 1 95 ? -15.171 3.467 35.581 1.00 61.84 95 ARG A CA 1
ATOM 720 C C . ARG A 1 95 ? -16.576 3.360 36.160 1.00 61.84 95 ARG A C 1
ATOM 722 O O . ARG A 1 95 ? -16.839 3.818 37.267 1.00 61.84 95 ARG A O 1
ATOM 729 N N . VAL A 1 96 ? -17.477 2.716 35.429 1.00 70.44 96 VAL A N 1
ATOM 730 C CA . VAL A 1 96 ? -18.877 2.554 35.829 1.00 70.44 96 VAL A CA 1
ATOM 731 C C . VAL A 1 96 ? -19.249 1.075 35.783 1.00 70.44 96 VAL A C 1
ATOM 733 O O . VAL A 1 96 ? -18.831 0.354 34.878 1.00 70.44 96 VAL A O 1
ATOM 736 N N . LEU A 1 97 ? -20.031 0.600 36.757 1.00 72.62 97 LEU A N 1
ATOM 737 C CA . LEU A 1 97 ? -20.639 -0.725 36.675 1.00 72.62 97 LEU A CA 1
ATOM 738 C C . LEU A 1 97 ? -21.792 -0.662 35.672 1.00 72.62 97 LEU A C 1
ATOM 740 O O . LEU A 1 97 ? -22.825 -0.034 35.936 1.00 72.62 97 LEU A O 1
ATOM 744 N N . ALA A 1 98 ? -21.613 -1.307 34.526 1.00 75.12 98 ALA A N 1
ATOM 745 C CA . ALA A 1 98 ? -22.664 -1.449 33.537 1.00 75.12 98 ALA A CA 1
ATOM 746 C C . ALA A 1 98 ? -23.314 -2.826 33.694 1.00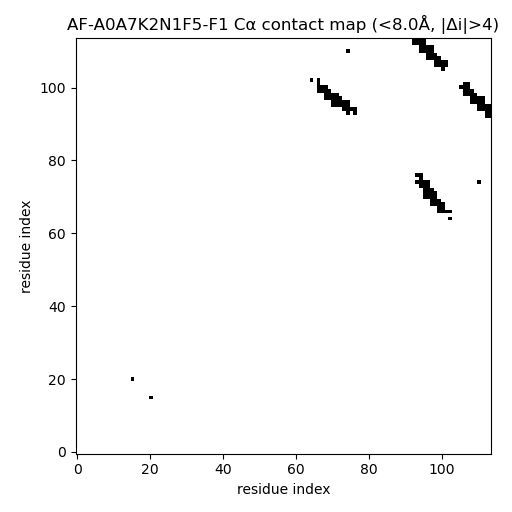 75.12 98 ALA A C 1
ATOM 748 O O . ALA A 1 98 ? -22.630 -3.848 33.748 1.00 75.12 98 ALA A O 1
ATOM 749 N N . GLY A 1 99 ? -24.640 -2.841 33.785 1.00 80.12 99 GLY A N 1
ATOM 750 C CA . GLY A 1 99 ? -25.453 -4.047 33.739 1.00 80.12 99 GLY A CA 1
ATOM 751 C C . GLY A 1 99 ? -26.068 -4.203 32.356 1.00 80.12 99 GLY A C 1
ATOM 752 O O . GLY A 1 99 ? -26.584 -3.235 31.796 1.00 80.12 99 GLY A O 1
ATOM 753 N N . TRP A 1 100 ? -26.032 -5.406 31.798 1.00 79.50 100 TRP A N 1
ATOM 754 C CA . TRP A 1 100 ? -26.715 -5.742 30.550 1.00 79.50 100 TRP A CA 1
ATOM 755 C C . TRP A 1 100 ? -27.354 -7.126 30.653 1.00 79.50 100 TRP A C 1
ATOM 757 O O . TRP A 1 100 ? -26.986 -7.940 31.499 1.00 79.50 100 TRP A O 1
ATOM 767 N N . THR A 1 101 ? -28.338 -7.389 29.797 1.00 77.25 101 THR A N 1
ATOM 768 C CA . THR A 1 101 ? -28.985 -8.707 29.713 1.00 77.25 101 THR A CA 1
ATOM 769 C C . THR A 1 101 ? -28.454 -9.430 28.486 1.00 77.25 101 THR A C 1
ATOM 771 O O . THR A 1 101 ? -28.619 -8.933 27.375 1.00 77.25 101 THR A O 1
ATOM 774 N N . GLY A 1 102 ? -27.777 -10.560 28.678 1.00 72.56 102 GLY A N 1
ATOM 775 C CA . GLY A 1 102 ? -27.257 -11.386 27.594 1.00 72.56 102 GLY A CA 1
ATOM 776 C C . GLY A 1 102 ? -28.368 -11.918 26.676 1.00 72.56 102 GLY A C 1
ATOM 777 O O . GLY A 1 102 ? -29.543 -11.929 27.052 1.00 72.56 102 GLY A O 1
ATOM 778 N N . PRO A 1 103 ? -28.030 -12.352 25.450 1.00 66.00 103 PRO A N 1
ATOM 779 C CA . PRO A 1 103 ? -29.000 -12.913 24.502 1.00 66.00 103 PRO A CA 1
ATOM 780 C C . PRO A 1 103 ? -29.667 -14.213 24.997 1.00 66.00 103 PRO A C 1
ATOM 782 O O . PRO A 1 103 ? -30.726 -14.590 24.510 1.00 66.00 103 PRO A O 1
ATOM 785 N N . ASP A 1 104 ? -29.067 -14.871 25.983 1.00 76.25 104 ASP A N 1
ATOM 786 C CA . ASP A 1 104 ? -29.567 -16.016 26.748 1.00 76.25 104 ASP A CA 1
ATOM 787 C C . ASP A 1 104 ? -30.527 -15.622 27.894 1.00 76.25 104 ASP A C 1
ATOM 789 O O . ASP A 1 104 ? -31.032 -16.486 28.608 1.00 76.25 104 ASP A O 1
ATOM 793 N N . GLY A 1 105 ? -30.792 -14.325 28.082 1.00 74.56 105 GLY A N 1
ATOM 794 C CA . GLY A 1 105 ? -31.655 -13.793 29.139 1.00 74.56 105 GLY A CA 1
ATOM 795 C C . GLY A 1 105 ? -30.976 -13.678 30.506 1.00 74.56 105 GLY A C 1
ATOM 796 O O . GLY A 1 105 ? -31.613 -13.245 31.468 1.00 74.56 105 GLY A O 1
ATOM 797 N N . SER A 1 106 ? -29.694 -14.035 30.614 1.00 77.88 106 SER A N 1
ATOM 798 C CA . SER A 1 106 ? -28.947 -13.918 31.862 1.00 77.88 106 SER A CA 1
ATOM 799 C C . SER A 1 106 ? -28.510 -12.468 32.103 1.00 77.88 106 SER A C 1
ATOM 801 O O . SER A 1 106 ? -28.192 -11.712 31.183 1.00 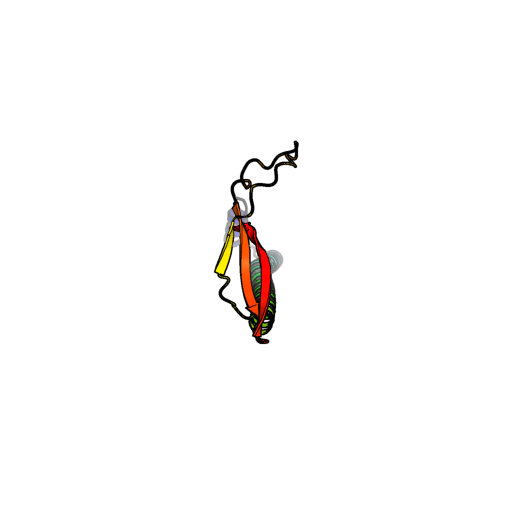77.88 106 SER A O 1
ATOM 803 N N . ARG A 1 107 ? -28.541 -12.030 33.365 1.00 79.06 107 ARG A N 1
ATOM 804 C CA . ARG A 1 107 ? -28.119 -10.678 33.744 1.00 79.06 107 ARG A CA 1
ATOM 805 C C . ARG A 1 107 ? -26.625 -10.682 34.049 1.00 79.06 107 ARG A C 1
ATOM 807 O O . ARG A 1 107 ? -26.178 -11.413 34.929 1.00 79.06 107 ARG A O 1
ATOM 814 N N . HIS A 1 108 ? -25.881 -9.821 33.367 1.00 75.12 108 HIS A N 1
ATOM 815 C CA . HIS A 1 108 ? -24.452 -9.631 33.574 1.00 75.12 108 HIS A CA 1
ATOM 816 C C . HIS A 1 108 ? -24.164 -8.219 34.075 1.00 75.12 108 HIS A C 1
ATOM 818 O O . HIS A 1 108 ? -24.786 -7.253 33.634 1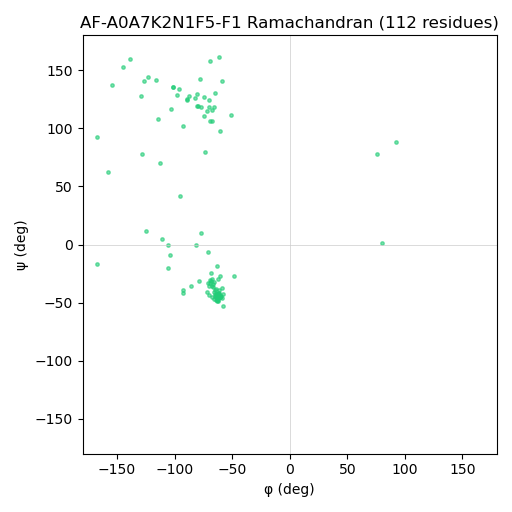.00 75.12 108 HIS A O 1
ATOM 824 N N . GLU A 1 109 ? -23.206 -8.100 34.990 1.00 80.69 109 GLU A N 1
ATOM 825 C CA . GLU A 1 109 ? -22.685 -6.824 35.475 1.00 80.69 109 GLU A CA 1
ATOM 826 C C . GLU A 1 109 ? -21.162 -6.861 35.372 1.00 80.69 109 GLU A C 1
ATOM 828 O O . GLU A 1 109 ? -20.528 -7.799 35.855 1.00 80.69 109 GLU A O 1
ATOM 833 N N . ALA A 1 110 ? -20.567 -5.858 34.729 1.00 74.81 110 ALA A N 1
ATOM 834 C CA . ALA A 1 110 ? -19.116 -5.731 34.657 1.00 74.81 110 ALA A CA 1
ATOM 835 C C . ALA A 1 110 ? -18.677 -4.262 34.695 1.00 74.81 110 ALA A C 1
ATOM 837 O O . ALA A 1 110 ? -19.433 -3.371 34.292 1.00 74.81 110 ALA A O 1
ATOM 838 N N . PRO A 1 111 ? -17.454 -3.989 35.180 1.00 71.88 111 PRO A N 1
ATOM 839 C CA . PRO A 1 111 ? -16.876 -2.656 35.119 1.00 71.88 111 PRO A CA 1
ATOM 840 C C . PRO A 1 111 ? -16.536 -2.303 33.667 1.00 71.88 111 PRO A C 1
ATOM 842 O O . PRO A 1 111 ? -15.779 -3.014 33.007 1.00 71.88 111 PRO A O 1
ATOM 845 N N . VAL A 1 112 ? -17.076 -1.187 33.179 1.00 73.06 112 VAL A N 1
ATOM 846 C CA . VAL A 1 112 ? -16.822 -0.664 31.831 1.00 73.06 112 VAL A CA 1
ATOM 847 C C . VAL A 1 112 ? -16.271 0.759 31.942 1.00 73.06 112 VAL A C 1
ATOM 849 O O . VAL A 1 112 ? -16.635 1.517 32.844 1.00 73.06 112 VAL A O 1
ATOM 852 N N . LEU A 1 113 ? -15.344 1.102 31.048 1.00 72.00 113 LEU A N 1
ATOM 853 C CA . LEU A 1 113 ? -14.828 2.463 30.893 1.00 72.00 113 LEU A CA 1
ATOM 854 C C . LEU A 1 113 ? -15.821 3.279 30.059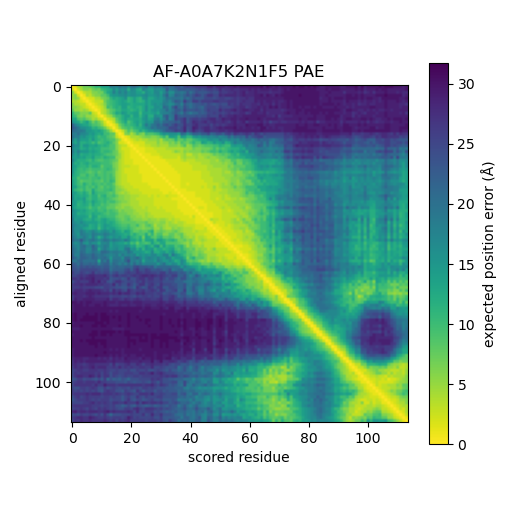 1.00 72.00 113 LEU A C 1
ATOM 856 O O . LEU A 1 113 ? -16.222 2.822 28.988 1.00 72.00 113 LEU A O 1
ATOM 860 N N . VAL A 1 114 ? -16.194 4.462 30.550 1.00 61.12 114 VAL A N 1
ATOM 861 C CA . VAL A 1 114 ? -17.042 5.435 29.841 1.00 61.12 114 VAL A CA 1
ATOM 862 C C . VAL A 1 114 ? -16.208 6.634 29.416 1.00 61.12 114 VAL A C 1
ATOM 864 O O . VAL A 1 114 ? -15.363 7.080 30.231 1.00 61.12 114 VAL A O 1
#

Foldseek 3Di:
DCVVVLVVVVPPDPDDDVVNVVVVVVVVVVVVCVVPVVVVVVVVVVVVVVVVVVVVVVVCVVVDDDWDWDFPFFDPDDDDDDDPPDDPDDPPWGWTWTWTQDPVRRIDTDTDTD

Mean predicted aligned error: 17.14 Å